Protein AF-U5Y5W5-F1 (afdb_monomer_lite)

Structure (mmCIF, N/CA/C/O backbone):
data_AF-U5Y5W5-F1
#
_entry.id   AF-U5Y5W5-F1
#
loop_
_atom_site.group_PDB
_atom_site.id
_atom_site.type_symbol
_atom_site.label_atom_id
_atom_site.label_alt_id
_atom_site.label_comp_id
_atom_site.label_asym_id
_atom_site.label_entity_id
_atom_site.label_seq_id
_atom_site.pdbx_PDB_ins_code
_atom_site.Cartn_x
_atom_site.Cartn_y
_atom_site.Cartn_z
_atom_site.occupancy
_atom_site.B_iso_or_equiv
_atom_site.auth_seq_id
_atom_site.auth_comp_id
_atom_site.auth_asym_id
_atom_site.auth_atom_id
_atom_site.pdbx_PDB_model_num
ATOM 1 N N . MET A 1 1 ? 21.861 -5.542 68.398 1.00 49.38 1 MET A N 1
ATOM 2 C CA . MET A 1 1 ? 21.256 -4.341 69.020 1.00 49.38 1 MET A CA 1
ATOM 3 C C . MET A 1 1 ? 22.294 -3.238 69.178 1.00 49.38 1 MET A C 1
ATOM 5 O O . MET A 1 1 ? 22.854 -3.080 70.253 1.00 49.38 1 MET A O 1
ATOM 9 N N . ARG A 1 2 ? 22.587 -2.501 68.106 1.00 55.16 2 ARG A N 1
ATOM 10 C CA . ARG A 1 2 ? 23.350 -1.244 68.109 1.00 55.16 2 ARG A CA 1
ATOM 11 C C . ARG A 1 2 ? 22.967 -0.529 66.815 1.00 55.16 2 ARG A C 1
AT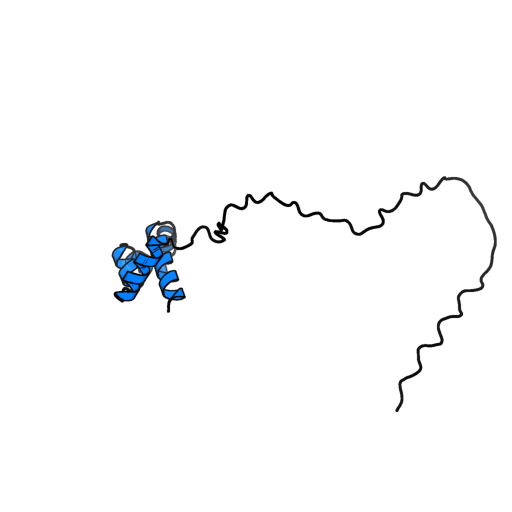OM 13 O O . ARG A 1 2 ? 23.124 -1.161 65.779 1.00 55.16 2 ARG A O 1
ATOM 20 N N . LEU A 1 3 ? 22.426 0.688 66.913 1.00 56.75 3 LEU A N 1
ATOM 21 C CA . LEU A 1 3 ? 22.419 1.782 65.918 1.00 56.75 3 LEU A CA 1
ATOM 22 C C . LEU A 1 3 ? 21.090 2.564 65.926 1.00 56.75 3 LEU A C 1
ATOM 24 O O . LEU A 1 3 ? 20.327 2.589 64.970 1.00 56.75 3 LEU A O 1
ATOM 28 N N . SER A 1 4 ? 20.829 3.228 67.039 1.00 57.88 4 SER A N 1
ATOM 29 C CA . SER A 1 4 ? 19.936 4.383 67.147 1.00 57.88 4 SER A CA 1
ATOM 30 C C . SER A 1 4 ? 20.591 5.312 68.175 1.00 57.88 4 SER A C 1
ATOM 32 O O . SER A 1 4 ? 21.351 4.806 69.000 1.00 57.88 4 SER A O 1
ATOM 34 N N . HIS A 1 5 ? 20.339 6.624 68.128 1.00 55.88 5 HIS A N 1
ATOM 35 C CA . HIS A 1 5 ? 20.921 7.703 68.967 1.00 55.88 5 HIS A CA 1
ATOM 36 C C . HIS A 1 5 ? 22.084 8.530 68.365 1.00 55.88 5 HIS A C 1
ATOM 38 O O . HIS A 1 5 ? 23.040 8.847 69.064 1.00 55.88 5 HIS A O 1
ATOM 44 N N . ILE A 1 6 ? 21.987 8.979 67.106 1.00 54.56 6 ILE A N 1
ATOM 45 C CA . ILE A 1 6 ? 22.828 10.087 66.591 1.00 54.56 6 ILE A CA 1
ATOM 46 C C . ILE A 1 6 ? 21.945 11.157 65.928 1.00 54.56 6 ILE A C 1
ATOM 48 O O . ILE A 1 6 ? 22.013 11.348 64.723 1.00 54.56 6 ILE A O 1
ATOM 52 N N . PHE A 1 7 ? 21.074 11.835 66.688 1.00 51.62 7 PHE A N 1
ATOM 53 C CA . PHE A 1 7 ? 20.274 12.943 66.128 1.00 51.62 7 PHE A CA 1
ATOM 54 C C . PHE A 1 7 ? 20.021 14.153 67.053 1.00 51.62 7 PHE A C 1
ATOM 56 O O . PHE A 1 7 ? 19.194 14.987 66.715 1.00 51.62 7 PHE A O 1
ATOM 63 N N . VAL A 1 8 ? 20.725 14.329 68.185 1.00 52.16 8 VAL A N 1
ATOM 64 C CA . VAL A 1 8 ? 20.373 15.402 69.161 1.00 52.16 8 VAL A CA 1
ATOM 65 C C . VAL A 1 8 ? 21.500 16.410 69.490 1.00 52.16 8 VAL A C 1
ATOM 67 O O . VAL A 1 8 ? 21.298 17.297 70.306 1.00 52.16 8 VAL A O 1
ATOM 70 N N . VAL A 1 9 ? 22.680 16.382 68.852 1.00 51.53 9 VAL A N 1
ATOM 71 C CA . VAL A 1 9 ? 23.846 17.174 69.345 1.00 51.53 9 VAL A CA 1
ATOM 72 C C . VAL A 1 9 ? 24.241 18.407 68.497 1.00 51.53 9 VAL A C 1
ATOM 74 O O . VAL A 1 9 ? 25.172 19.117 68.856 1.00 51.53 9 VAL A O 1
ATOM 77 N N . ILE A 1 10 ? 23.538 18.766 67.416 1.00 53.94 10 ILE A N 1
ATOM 78 C CA . ILE A 1 10 ? 23.977 19.868 66.519 1.00 53.94 10 ILE A CA 1
ATOM 79 C C . ILE A 1 10 ? 23.065 21.103 66.622 1.00 53.94 10 ILE A C 1
ATOM 81 O O . ILE A 1 10 ? 22.417 21.482 65.653 1.00 53.94 10 ILE A O 1
ATOM 85 N N . ALA A 1 11 ? 22.978 21.732 67.799 1.00 45.66 11 ALA A N 1
ATOM 86 C CA . ALA A 1 11 ? 22.160 22.944 67.982 1.00 45.66 11 ALA A CA 1
ATOM 87 C C . ALA A 1 11 ? 22.803 24.070 68.821 1.00 45.66 11 ALA A C 1
ATOM 89 O O . ALA A 1 11 ? 22.093 24.982 69.232 1.00 45.66 11 ALA A O 1
ATOM 90 N N . ALA A 1 12 ? 24.117 24.064 69.091 1.00 50.09 12 ALA A N 1
ATOM 91 C CA . ALA A 1 12 ? 24.692 25.008 70.068 1.00 50.09 12 ALA A CA 1
ATOM 92 C C . ALA A 1 12 ? 26.068 25.616 69.723 1.00 50.09 12 ALA A C 1
ATOM 94 O O . ALA A 1 12 ? 26.833 25.923 70.630 1.00 50.09 12 ALA A O 1
ATOM 95 N N . THR A 1 13 ? 26.411 25.828 68.448 1.00 51.66 13 THR A N 1
ATOM 96 C CA . THR A 1 13 ? 27.719 26.421 68.072 1.00 51.66 13 THR A CA 1
ATOM 97 C C . THR A 1 13 ? 27.633 27.746 67.307 1.00 51.66 13 THR A C 1
ATOM 99 O O . THR A 1 13 ? 28.580 28.127 66.628 1.00 51.66 13 THR A O 1
ATOM 102 N N . PHE A 1 14 ? 26.529 28.487 67.439 1.00 54.12 14 PHE A N 1
ATOM 103 C CA . PHE A 1 14 ? 26.338 29.793 66.792 1.00 54.12 14 PHE A CA 1
ATOM 104 C C . PHE A 1 14 ? 26.348 30.968 67.774 1.00 54.12 14 PHE A C 1
ATOM 106 O O . PHE A 1 14 ? 25.452 31.797 67.755 1.00 54.12 14 PHE A O 1
ATOM 113 N N . VAL A 1 15 ? 27.359 31.081 68.632 1.00 51.00 15 VAL A N 1
ATOM 114 C CA . VAL A 1 15 ? 27.661 32.356 69.297 1.00 51.00 15 VAL A CA 1
ATOM 115 C C . VAL A 1 15 ? 29.162 32.400 69.574 1.00 51.00 15 VAL A C 1
ATOM 117 O O . VAL A 1 15 ? 29.678 31.453 70.156 1.00 51.00 15 VAL A O 1
ATOM 120 N N . LEU A 1 16 ? 29.806 33.519 69.212 1.00 41.84 16 LEU A N 1
ATOM 121 C CA . LEU A 1 16 ? 31.069 34.054 69.760 1.00 41.84 16 LEU A CA 1
ATOM 122 C C . LEU A 1 16 ? 32.304 34.069 68.828 1.00 41.84 16 LEU A C 1
ATOM 124 O O . LEU A 1 16 ? 33.145 33.181 68.882 1.00 41.84 16 LEU A O 1
ATOM 128 N N . ALA A 1 17 ? 32.455 35.159 68.062 1.00 40.44 17 ALA A N 1
ATOM 129 C CA . ALA A 1 17 ? 33.739 35.794 67.695 1.00 40.44 17 ALA A CA 1
ATOM 130 C C . ALA A 1 17 ? 33.430 37.168 67.046 1.00 40.44 17 ALA A C 1
ATOM 132 O O . ALA A 1 17 ? 32.915 37.226 65.937 1.00 40.44 17 ALA A O 1
ATOM 133 N N . SER A 1 18 ? 33.375 38.258 67.820 1.00 40.62 18 SER A N 1
ATOM 134 C CA . SER A 1 18 ? 34.462 39.220 68.119 1.00 40.62 18 SER A CA 1
ATOM 135 C C . SER A 1 18 ? 34.582 40.362 67.091 1.00 40.62 18 SER A C 1
ATOM 137 O O . SER A 1 18 ? 34.901 40.142 65.928 1.00 40.62 18 SER A O 1
ATOM 139 N N . ALA A 1 19 ? 34.331 41.587 67.560 1.00 46.59 19 ALA A N 1
ATOM 140 C CA . ALA A 1 19 ? 34.353 42.854 66.828 1.00 46.59 19 ALA A CA 1
ATOM 141 C C . ALA A 1 19 ? 35.771 43.395 66.543 1.00 46.59 19 ALA A C 1
ATOM 143 O O . ALA A 1 19 ? 36.666 43.176 67.355 1.00 46.59 19 ALA A O 1
ATOM 144 N N . THR A 1 20 ? 35.955 44.189 65.471 1.00 41.16 20 THR A N 1
ATOM 145 C CA . THR A 1 20 ? 36.312 45.641 65.486 1.00 41.16 20 THR A CA 1
ATOM 146 C C . THR A 1 20 ? 36.763 46.198 64.114 1.00 41.16 20 THR A C 1
ATOM 148 O O . THR A 1 20 ? 37.145 45.455 63.219 1.00 41.16 20 THR A O 1
ATOM 151 N N . SER A 1 21 ? 36.618 47.529 63.989 1.00 42.38 21 SER A N 1
ATOM 152 C CA . SER A 1 21 ? 36.667 48.466 62.845 1.00 42.38 21 SER A CA 1
ATOM 153 C C . SER A 1 21 ? 37.800 48.361 61.816 1.00 42.38 21 SER A C 1
ATOM 155 O O . SER A 1 21 ? 38.931 48.072 62.192 1.00 42.38 21 SER A O 1
ATOM 157 N N . THR A 1 22 ? 37.536 48.824 60.576 1.00 36.28 22 THR A N 1
ATOM 158 C CA . THR A 1 22 ? 38.269 49.928 59.892 1.00 36.28 22 THR A CA 1
ATOM 159 C C . THR A 1 22 ? 37.761 50.188 58.454 1.00 36.28 22 THR A C 1
ATOM 161 O O . THR A 1 22 ? 37.681 49.273 57.647 1.00 36.28 22 THR A O 1
ATOM 164 N N . ASP A 1 23 ? 37.485 51.472 58.195 1.00 37.69 23 ASP A N 1
ATOM 165 C CA . ASP A 1 23 ? 37.567 52.268 56.951 1.00 37.69 23 ASP A CA 1
ATOM 166 C C . ASP A 1 23 ? 36.630 52.090 55.724 1.00 37.69 23 ASP A C 1
ATOM 168 O O . ASP A 1 23 ? 36.290 51.006 55.265 1.00 37.69 23 ASP A O 1
ATOM 172 N N . SER A 1 24 ? 36.364 53.275 55.156 1.00 44.53 24 SER A N 1
ATOM 173 C CA . SER A 1 24 ? 36.160 53.647 53.752 1.00 44.53 24 SER A CA 1
ATOM 174 C C . SER 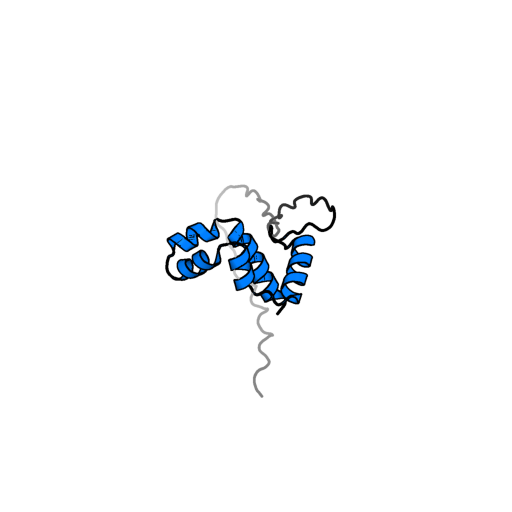A 1 24 ? 34.789 53.502 53.086 1.00 44.53 24 SER A C 1
ATOM 176 O O . SER A 1 24 ? 34.400 52.462 52.573 1.00 44.53 24 SER A O 1
ATOM 178 N N . ASN A 1 25 ? 34.143 54.668 52.982 1.00 51.69 25 ASN A N 1
ATOM 179 C CA . ASN A 1 25 ? 33.611 55.268 51.755 1.00 51.69 25 ASN A CA 1
ATOM 180 C C . ASN A 1 25 ? 32.621 54.468 50.881 1.00 51.69 25 ASN A C 1
ATOM 182 O O . ASN A 1 25 ? 32.970 53.558 50.145 1.00 51.69 25 ASN A O 1
ATOM 186 N N . GLN A 1 26 ? 31.407 55.030 50.821 1.00 53.47 26 GLN A N 1
ATOM 187 C CA . GLN A 1 26 ? 30.689 55.328 49.576 1.00 53.47 26 GLN A CA 1
ATOM 188 C C . GLN A 1 26 ? 30.286 54.141 48.677 1.00 53.47 26 GLN A C 1
ATOM 190 O O . GLN A 1 26 ? 31.029 53.723 47.803 1.00 53.47 26 GLN A O 1
ATOM 195 N N . ALA A 1 27 ? 29.017 53.731 48.764 1.00 59.72 27 ALA A N 1
ATOM 196 C CA . ALA A 1 27 ? 28.074 53.760 47.636 1.00 59.72 27 ALA A CA 1
ATOM 197 C C . ALA A 1 27 ? 26.728 53.151 48.053 1.00 59.72 27 ALA A C 1
ATOM 199 O O . ALA A 1 27 ? 26.650 52.096 48.676 1.00 59.72 27 ALA A O 1
ATOM 200 N N . LYS A 1 28 ? 25.645 53.834 47.684 1.00 56.84 28 LYS A N 1
ATOM 201 C CA . LYS A 1 28 ? 24.260 53.393 47.856 1.00 56.84 28 LYS A CA 1
ATOM 202 C C . LYS A 1 28 ? 24.037 52.113 47.042 1.00 56.84 28 LYS A C 1
ATOM 204 O O . LYS A 1 28 ? 23.942 52.178 45.819 1.00 56.84 28 LYS A O 1
ATOM 209 N N . ILE A 1 29 ? 23.953 50.963 47.707 1.00 58.16 29 ILE A N 1
ATOM 210 C CA . ILE A 1 29 ? 23.583 49.702 47.058 1.00 58.16 29 ILE A CA 1
ATOM 211 C C . ILE A 1 29 ? 22.104 49.818 46.682 1.00 58.16 29 ILE A C 1
ATOM 213 O O . ILE A 1 29 ? 21.231 49.835 47.549 1.00 58.16 29 ILE A O 1
ATOM 217 N N . SER A 1 30 ? 21.817 49.957 45.387 1.00 62.62 30 SER A N 1
ATOM 218 C CA . SER A 1 30 ? 20.461 49.776 44.877 1.00 62.62 30 SER A CA 1
ATOM 219 C C . SER A 1 30 ? 20.069 48.329 45.161 1.00 62.62 30 SER A C 1
ATOM 221 O O . SER A 1 30 ? 20.705 47.413 44.638 1.00 62.62 30 SER A O 1
ATOM 223 N N . GLN A 1 31 ? 19.068 48.109 46.017 1.00 53.88 31 GLN A N 1
ATOM 224 C CA . GLN A 1 31 ? 18.432 46.802 46.135 1.00 53.88 31 GLN A CA 1
ATOM 225 C C . GLN A 1 31 ? 17.741 46.521 44.801 1.00 53.88 31 GLN A C 1
ATOM 227 O O . GLN A 1 31 ? 16.595 46.906 44.581 1.00 53.88 31 GLN A O 1
ATOM 232 N N . ALA A 1 32 ? 18.456 45.880 43.880 1.00 61.22 32 ALA A N 1
ATOM 233 C CA . ALA A 1 32 ? 17.808 45.188 42.787 1.00 61.22 32 ALA A CA 1
ATOM 234 C C . ALA A 1 32 ? 16.953 44.098 43.436 1.00 61.22 32 ALA A C 1
ATOM 236 O O . ALA A 1 32 ? 17.490 43.151 44.012 1.00 61.22 32 ALA A O 1
ATOM 237 N N . SER A 1 33 ? 15.631 44.263 43.406 1.00 63.72 33 SER A N 1
ATOM 238 C CA . SER A 1 33 ? 14.723 43.188 43.783 1.00 63.72 33 SER A CA 1
ATOM 239 C C . SER A 1 33 ? 15.018 42.014 42.854 1.00 63.72 33 SER A C 1
ATOM 241 O O . SER A 1 33 ? 14.750 42.084 41.651 1.00 63.72 33 SER A O 1
ATOM 243 N N . LEU A 1 34 ? 15.615 40.955 43.396 1.00 62.44 34 LEU A N 1
ATOM 244 C CA . LEU A 1 34 ? 15.653 39.663 42.728 1.00 62.44 34 LEU A CA 1
ATOM 245 C C . LEU A 1 34 ? 14.194 39.276 42.450 1.00 62.44 34 LEU A C 1
ATOM 247 O O . LEU A 1 34 ? 13.386 39.351 43.378 1.00 62.44 34 LEU A O 1
ATOM 251 N N . PRO A 1 35 ? 13.813 38.922 41.210 1.00 60.47 35 PRO A N 1
ATOM 252 C CA . PRO A 1 35 ? 12.488 38.380 40.968 1.00 60.47 35 PRO A CA 1
ATOM 253 C C . PRO A 1 35 ? 12.383 37.067 41.747 1.00 60.47 35 PRO A C 1
ATOM 255 O O . PRO A 1 35 ? 12.952 36.044 41.368 1.00 60.47 35 PRO A O 1
ATOM 258 N N . GLU A 1 36 ? 11.714 37.126 42.891 1.00 60.94 36 GLU A N 1
ATOM 259 C CA . GLU A 1 36 ? 11.473 35.986 43.755 1.00 60.94 36 GLU A CA 1
ATOM 260 C C . GLU A 1 36 ? 10.362 35.143 43.124 1.00 60.94 36 GLU A C 1
ATOM 262 O O . GLU A 1 36 ? 9.174 35.423 43.258 1.00 60.94 36 GLU A O 1
ATOM 267 N N . GLY A 1 37 ? 10.759 34.142 42.340 1.00 67.31 37 GLY A N 1
ATOM 268 C CA . GLY A 1 37 ? 9.839 33.150 41.799 1.00 67.31 37 GLY A CA 1
ATOM 269 C C . GLY A 1 37 ? 10.431 32.343 40.642 1.00 67.31 37 GLY A C 1
ATOM 270 O O . GLY A 1 37 ? 11.257 32.858 39.885 1.00 67.31 37 GLY A O 1
ATOM 271 N N . PRO A 1 38 ? 10.028 31.070 40.467 1.00 69.12 38 PRO A N 1
ATOM 272 C CA . PRO A 1 38 ? 10.424 30.292 39.299 1.00 69.12 38 PRO A CA 1
ATOM 273 C C . PRO A 1 38 ? 9.963 31.022 38.032 1.00 69.12 38 PRO A C 1
ATOM 275 O O . PRO A 1 38 ? 8.801 31.417 37.935 1.00 69.12 38 PRO A O 1
ATOM 278 N N . SER A 1 39 ? 10.858 31.206 37.054 1.00 67.62 39 SER A N 1
ATOM 279 C CA . SER A 1 39 ? 10.493 31.851 35.790 1.00 67.62 39 SER A CA 1
ATOM 280 C C . SER A 1 39 ? 9.355 31.058 35.143 1.00 67.62 39 SER A C 1
ATOM 282 O O . SER A 1 39 ? 9.566 29.925 34.697 1.00 67.62 39 SER A O 1
ATOM 284 N N . GLN A 1 40 ? 8.143 31.613 35.099 1.00 70.31 40 GLN A N 1
ATOM 285 C CA . GLN A 1 40 ? 7.038 30.970 34.398 1.00 70.31 40 GLN A CA 1
ATOM 286 C C . GLN A 1 40 ? 7.346 30.984 32.902 1.00 70.31 40 GLN A C 1
ATOM 288 O O . GLN A 1 40 ? 7.158 31.980 32.206 1.00 70.31 40 GLN A O 1
ATOM 293 N N . ARG A 1 41 ? 7.832 29.854 32.387 1.00 76.00 41 ARG A N 1
ATOM 294 C CA . ARG A 1 41 ? 7.884 29.609 30.950 1.00 76.00 41 ARG A CA 1
ATOM 295 C C . ARG A 1 41 ? 6.457 29.328 30.483 1.00 76.00 41 ARG A C 1
ATOM 297 O O . ARG A 1 41 ? 6.024 28.181 30.462 1.00 76.00 41 ARG A O 1
ATOM 304 N N . LEU A 1 42 ? 5.714 30.381 30.157 1.00 78.19 42 LEU A N 1
ATOM 305 C CA . LEU A 1 42 ? 4.359 30.253 29.629 1.00 78.19 42 LEU A CA 1
ATOM 306 C C . LEU A 1 42 ? 4.425 29.630 28.225 1.00 78.19 42 LEU A C 1
ATOM 308 O O . LEU A 1 42 ? 5.000 30.216 27.304 1.00 78.19 42 LEU A O 1
ATOM 312 N N . LEU A 1 43 ? 3.865 28.427 28.057 1.00 81.31 43 LEU A N 1
ATOM 313 C CA . LEU A 1 43 ? 3.633 27.857 26.729 1.00 81.31 43 LEU A CA 1
ATOM 314 C C . LEU A 1 43 ? 2.574 28.706 26.017 1.00 81.31 43 LEU A C 1
ATOM 316 O O . LEU A 1 43 ? 1.530 29.012 26.592 1.00 81.31 43 LEU A O 1
ATOM 320 N N . ARG A 1 44 ? 2.829 29.074 24.757 1.00 83.12 44 ARG A N 1
ATOM 321 C CA . ARG A 1 44 ? 1.815 29.720 23.916 1.00 83.12 44 ARG A CA 1
ATOM 322 C C . ARG A 1 44 ? 0.695 28.719 23.646 1.00 83.12 44 ARG A C 1
ATOM 324 O O . ARG A 1 44 ? 0.945 27.666 23.066 1.00 83.12 44 ARG A O 1
ATOM 331 N N . THR A 1 45 ? -0.519 29.054 24.057 1.00 79.62 45 THR A N 1
ATOM 332 C CA . THR A 1 45 ? -1.732 28.336 23.671 1.00 79.62 45 THR A CA 1
ATOM 333 C C . THR A 1 45 ? -2.274 28.936 22.376 1.00 79.62 45 THR A C 1
ATOM 335 O O . THR A 1 45 ? -2.257 30.152 22.183 1.00 79.62 45 THR A O 1
ATOM 338 N N . HIS A 1 46 ? -2.732 28.081 21.466 1.00 78.62 46 HIS A N 1
ATOM 339 C CA . HIS A 1 46 ? -3.453 28.503 20.269 1.00 78.62 46 HIS A CA 1
ATOM 340 C C . HIS A 1 46 ? -4.954 28.281 20.496 1.00 78.62 46 HIS A C 1
ATOM 342 O O . HIS A 1 46 ? -5.317 27.250 21.067 1.00 78.62 46 HIS A O 1
ATOM 348 N N . PRO A 1 47 ? -5.831 29.218 20.091 1.00 76.75 47 PRO A N 1
ATOM 349 C CA . PRO A 1 47 ? -7.269 29.011 20.177 1.00 76.75 47 PRO A CA 1
ATOM 350 C C . PRO A 1 47 ? -7.673 27.847 19.268 1.00 76.75 47 PRO A C 1
ATOM 352 O O . PRO A 1 47 ? -7.460 27.887 18.058 1.00 76.75 47 PRO A O 1
ATOM 355 N N . THR A 1 48 ? -8.234 26.800 19.867 1.00 63.03 48 THR A N 1
ATOM 356 C CA . THR A 1 48 ? -8.832 25.669 19.160 1.00 63.03 48 THR A CA 1
ATOM 357 C C . THR A 1 48 ? -10.314 25.967 18.973 1.00 63.03 48 THR A C 1
ATOM 359 O O . THR A 1 48 ? -11.070 25.984 19.946 1.00 63.03 48 THR A O 1
ATOM 362 N N . THR A 1 49 ? -10.743 26.227 17.740 1.00 59.53 49 THR A N 1
ATOM 363 C CA . THR A 1 49 ? -12.170 26.215 17.408 1.00 59.53 49 THR A CA 1
ATOM 364 C C . THR A 1 49 ? -12.629 24.764 17.502 1.00 59.53 49 THR A C 1
ATOM 366 O O . THR A 1 49 ? -12.284 23.953 16.648 1.00 59.53 49 THR A O 1
ATOM 369 N N . TYR A 1 50 ? -13.319 24.418 18.589 1.00 53.53 50 TYR A N 1
ATOM 370 C CA . TYR A 1 50 ? -13.953 23.114 18.756 1.00 53.53 50 TYR A CA 1
ATOM 371 C C . TYR A 1 50 ? -15.159 23.027 17.818 1.00 53.53 50 TYR A C 1
ATOM 373 O O . TYR A 1 50 ? -16.287 23.267 18.230 1.00 53.53 50 TYR A O 1
ATOM 381 N N . GLU A 1 51 ? -14.899 22.681 16.565 1.00 51.25 51 GLU A N 1
ATOM 382 C CA . GLU A 1 51 ? -15.838 21.897 15.773 1.00 51.25 51 GLU A CA 1
ATOM 383 C C . GLU A 1 51 ? -15.289 20.467 15.805 1.00 51.25 51 GLU A C 1
ATOM 385 O O . GLU A 1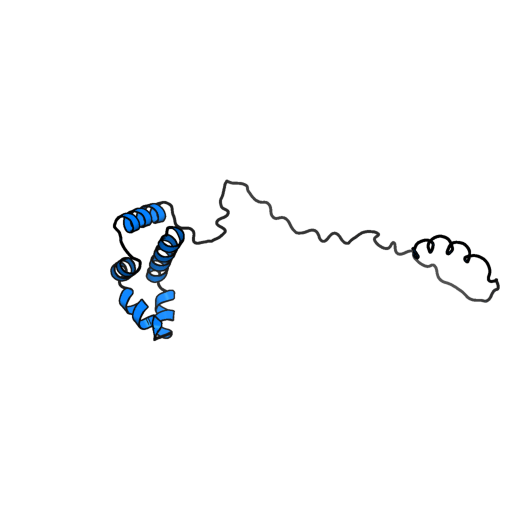 51 ? -14.214 20.188 15.285 1.00 51.25 51 GLU A O 1
ATOM 390 N N . ASP A 1 52 ? -15.965 19.633 16.587 1.00 52.28 52 ASP A N 1
ATOM 391 C CA . ASP A 1 52 ? -15.966 18.170 16.580 1.00 52.28 52 ASP A CA 1
ATOM 392 C C . ASP A 1 52 ? -14.837 17.442 15.804 1.00 52.28 52 ASP A C 1
ATOM 394 O O . ASP A 1 52 ? -14.816 17.372 14.578 1.00 52.28 52 ASP A O 1
ATOM 398 N N . GLY A 1 53 ? -13.934 16.796 16.545 1.00 51.41 53 GLY A N 1
ATOM 399 C CA . GLY A 1 53 ? -13.409 15.489 16.136 1.00 51.41 53 GLY A CA 1
ATOM 400 C C . GLY A 1 53 ? -12.274 15.395 15.112 1.00 51.41 53 GLY A C 1
ATOM 401 O O . GLY A 1 53 ? -11.807 14.280 14.901 1.00 51.41 53 GLY A O 1
ATOM 402 N N . ASP A 1 54 ? -11.750 16.477 14.536 1.00 53.16 54 ASP A N 1
ATOM 403 C CA . ASP A 1 54 ? -10.688 16.375 13.510 1.00 53.16 54 ASP A CA 1
ATOM 404 C C . ASP A 1 54 ? -9.256 16.404 14.082 1.00 53.16 54 ASP A C 1
ATOM 406 O O . ASP A 1 54 ? -8.348 17.079 13.593 1.00 53.16 54 ASP A O 1
ATOM 410 N N . SER A 1 55 ? -9.006 15.587 15.112 1.00 53.59 55 SER A N 1
ATOM 411 C CA . SER A 1 55 ? -7.651 15.072 15.339 1.00 53.59 55 SER A CA 1
ATOM 412 C C . SER A 1 55 ? -7.395 13.955 14.324 1.00 53.59 55 SER A C 1
ATOM 414 O O . SER A 1 55 ? -7.331 12.769 14.650 1.00 53.59 55 SER A O 1
ATOM 416 N N . GLU A 1 56 ? -7.247 14.333 13.052 1.00 51.12 56 GLU A N 1
ATOM 417 C CA . GLU A 1 56 ? -6.612 13.482 12.049 1.00 51.12 56 GLU A CA 1
ATOM 418 C C . GLU A 1 56 ? -5.108 13.409 12.359 1.00 51.12 56 GLU A C 1
ATOM 420 O O . GLU A 1 56 ? -4.262 13.850 11.582 1.00 51.12 56 GLU A O 1
ATOM 425 N N . GLU A 1 57 ? -4.731 12.841 13.512 1.00 51.47 57 GLU A N 1
ATOM 426 C CA . GLU A 1 57 ? -3.328 12.693 13.937 1.00 51.47 57 GLU A CA 1
ATOM 427 C C . GLU A 1 57 ? -2.489 11.822 12.982 1.00 51.47 57 GLU A C 1
ATOM 429 O O . GLU A 1 57 ? -1.278 11.651 13.135 1.00 51.47 57 GLU A O 1
ATOM 434 N N . ARG A 1 58 ? -3.106 11.331 11.907 1.00 55.75 58 ARG A N 1
ATOM 435 C CA . ARG A 1 58 ? -2.424 11.007 10.664 1.00 55.75 58 ARG A CA 1
ATOM 436 C C . ARG A 1 58 ? -3.228 11.567 9.505 1.00 55.75 58 ARG A C 1
ATOM 438 O O . ARG A 1 58 ? -4.338 11.101 9.273 1.00 55.75 58 ARG A O 1
ATOM 445 N N . ALA A 1 59 ? -2.611 12.432 8.706 1.00 45.78 59 ALA A N 1
ATOM 446 C CA . ALA A 1 59 ? -3.053 12.842 7.369 1.00 45.78 59 ALA A CA 1
ATOM 447 C C . ALA A 1 59 ? -3.131 11.654 6.366 1.00 45.78 59 ALA A C 1
ATOM 449 O O . ALA A 1 59 ? -2.505 11.655 5.306 1.00 45.78 59 ALA A O 1
ATOM 450 N N . GLY A 1 60 ? -3.822 10.569 6.719 1.00 55.22 60 GLY A N 1
ATOM 451 C CA . GLY A 1 60 ? -3.710 9.262 6.074 1.00 55.22 60 GLY A CA 1
ATOM 452 C C . GLY A 1 60 ? -4.612 8.168 6.653 1.00 55.22 60 GLY A C 1
ATOM 453 O O . GLY A 1 60 ? -4.341 6.988 6.419 1.00 55.22 60 GLY A O 1
ATOM 454 N N . GLY A 1 61 ? -5.661 8.527 7.399 1.00 70.00 61 GLY A N 1
ATOM 455 C CA . GLY A 1 61 ? -6.698 7.586 7.817 1.00 70.00 61 GLY A CA 1
ATOM 456 C C . GLY A 1 61 ? -7.414 6.945 6.621 1.00 70.00 61 GLY A C 1
ATOM 457 O O . GLY A 1 61 ? -7.513 7.518 5.533 1.00 70.00 61 GLY A O 1
ATOM 458 N N . LEU A 1 62 ? -7.894 5.713 6.799 1.00 82.69 62 LEU A N 1
ATOM 459 C CA . LEU A 1 62 ? -8.692 5.038 5.779 1.00 82.69 62 LEU A CA 1
ATOM 460 C C . LEU A 1 62 ? -10.103 5.641 5.766 1.00 82.69 62 LEU A C 1
ATOM 462 O O . LEU A 1 62 ? -10.778 5.609 6.797 1.00 82.69 62 LEU A O 1
ATOM 466 N N . SER A 1 63 ? -10.560 6.161 4.622 1.00 88.88 63 SER A N 1
ATOM 467 C CA . SER A 1 63 ? -11.907 6.747 4.539 1.00 88.88 63 SER A CA 1
ATOM 468 C C . SER A 1 63 ? -12.987 5.693 4.796 1.00 88.88 63 SER A C 1
ATOM 470 O O . SER A 1 63 ? -12.760 4.498 4.599 1.00 88.88 63 SER A O 1
ATOM 472 N N . THR A 1 64 ? -14.196 6.108 5.184 1.00 89.56 64 THR A N 1
ATOM 473 C CA . THR A 1 64 ? -15.323 5.182 5.408 1.00 89.56 64 THR A CA 1
ATOM 474 C C . THR A 1 64 ? -15.598 4.301 4.183 1.00 89.56 64 THR A C 1
ATOM 476 O O . THR A 1 64 ? -15.783 3.091 4.309 1.00 89.56 64 THR A O 1
ATOM 479 N N . LEU A 1 65 ? -15.531 4.870 2.973 1.00 90.38 65 LEU A N 1
ATOM 480 C CA . LEU A 1 65 ? -15.697 4.115 1.727 1.00 90.38 65 LEU A CA 1
ATOM 481 C C . LEU A 1 65 ? -14.536 3.150 1.459 1.00 90.38 65 LEU A C 1
ATOM 483 O O . LEU A 1 65 ? -14.752 2.045 0.956 1.00 90.38 65 LEU A O 1
ATOM 487 N N . GLU A 1 66 ? -13.304 3.554 1.772 1.00 92.00 66 GLU A N 1
ATOM 488 C CA . GLU A 1 66 ? -12.135 2.682 1.657 1.00 92.00 66 GLU A CA 1
ATOM 489 C C . GLU A 1 66 ? -12.220 1.516 2.658 1.00 92.00 66 GLU A C 1
ATOM 491 O O . GLU A 1 66 ? -12.010 0.373 2.256 1.00 92.00 66 GLU A O 1
ATOM 496 N N . LYS A 1 67 ? -12.625 1.770 3.911 1.00 92.19 67 LYS A N 1
ATOM 497 C CA . LYS A 1 67 ? -12.869 0.750 4.949 1.00 92.19 67 LYS A CA 1
ATOM 498 C C . LYS A 1 67 ? -13.895 -0.285 4.493 1.00 92.19 67 LYS A C 1
ATOM 500 O O . LYS A 1 67 ? -13.608 -1.478 4.527 1.00 92.19 67 LYS A O 1
ATOM 505 N N . LEU A 1 68 ? -15.055 0.156 4.001 1.00 94.31 68 LEU A N 1
ATOM 506 C CA . LEU A 1 68 ? -16.105 -0.741 3.499 1.00 94.31 68 LEU A CA 1
ATOM 507 C C . LEU A 1 68 ? -15.625 -1.584 2.312 1.00 94.31 68 LEU A C 1
ATOM 509 O O . LEU A 1 68 ? -15.851 -2.795 2.258 1.00 94.31 68 LEU A O 1
ATOM 513 N N . ARG A 1 69 ? -14.928 -0.957 1.357 1.00 94.75 69 ARG A N 1
ATOM 514 C CA . ARG A 1 69 ? -14.378 -1.653 0.188 1.00 94.75 69 ARG A CA 1
ATOM 515 C C . ARG A 1 69 ? -13.351 -2.704 0.595 1.00 94.75 69 ARG A C 1
ATOM 517 O O . ARG A 1 69 ? -13.385 -3.814 0.070 1.00 94.75 69 ARG A O 1
ATOM 524 N N . PHE A 1 70 ? -12.435 -2.353 1.490 1.00 95.69 70 PHE A N 1
ATOM 525 C CA . PHE A 1 70 ? -11.387 -3.257 1.950 1.00 95.69 70 PHE A CA 1
ATOM 526 C C . PHE A 1 70 ? -11.952 -4.388 2.805 1.00 95.69 70 PHE A C 1
ATOM 528 O O . PHE A 1 70 ? -11.520 -5.524 2.637 1.00 95.69 70 PHE A O 1
ATOM 535 N N . GLY A 1 71 ? -12.985 -4.119 3.608 1.00 95.31 71 GLY A N 1
ATOM 536 C CA . GLY A 1 71 ? -13.740 -5.149 4.319 1.00 95.31 71 GLY A CA 1
ATOM 537 C C . GLY A 1 71 ? -14.362 -6.172 3.374 1.00 95.31 71 GLY A C 1
ATOM 538 O O . GLY A 1 71 ? -14.169 -7.370 3.567 1.00 95.31 71 GLY A O 1
ATOM 539 N N . ARG A 1 72 ? -15.012 -5.723 2.289 1.00 96.19 72 ARG A N 1
ATOM 540 C CA . ARG A 1 72 ? -15.527 -6.639 1.255 1.00 96.19 72 ARG A CA 1
ATOM 541 C C . ARG A 1 72 ? -14.402 -7.442 0.604 1.00 96.19 72 ARG A C 1
ATOM 543 O O . ARG A 1 72 ? -14.511 -8.651 0.481 1.00 96.19 72 ARG A O 1
ATOM 550 N N . MET A 1 73 ? -13.313 -6.785 0.205 1.00 95.62 73 MET A N 1
ATOM 551 C CA . MET A 1 73 ? -12.187 -7.476 -0.430 1.00 95.62 73 MET A CA 1
ATOM 552 C C . MET A 1 73 ? -11.556 -8.537 0.475 1.00 95.62 73 MET A C 1
ATOM 554 O O . MET A 1 73 ? -11.246 -9.622 -0.008 1.00 95.62 73 MET A O 1
ATOM 558 N N . LYS A 1 74 ? -11.408 -8.243 1.770 1.00 95.00 74 LYS A N 1
ATOM 559 C CA . LYS A 1 74 ? -10.949 -9.209 2.769 1.00 95.00 74 LYS A CA 1
ATOM 560 C C . LYS A 1 74 ? -11.944 -10.367 2.906 1.00 95.00 74 LYS A C 1
ATOM 562 O O . LYS A 1 74 ? -11.514 -11.514 2.926 1.00 95.00 74 LYS A O 1
ATOM 567 N N . GLY A 1 75 ? -13.248 -10.079 2.968 1.00 94.75 75 GLY A N 1
ATOM 568 C CA . GLY A 1 75 ? -14.308 -11.095 3.022 1.00 94.75 75 GLY A CA 1
ATOM 569 C C . GLY A 1 75 ? -14.330 -12.019 1.799 1.00 94.75 75 GLY A C 1
ATOM 570 O O . GLY A 1 75 ? -14.547 -13.215 1.946 1.00 94.75 75 GLY A O 1
ATOM 571 N N . ASP A 1 76 ? -14.002 -11.489 0.618 1.00 95.19 76 ASP A N 1
ATOM 572 C CA . ASP A 1 76 ? -13.810 -12.264 -0.617 1.00 95.19 76 ASP A CA 1
ATOM 573 C C . ASP A 1 76 ? -12.496 -13.084 -0.627 1.00 95.19 76 ASP A C 1
ATOM 575 O O . ASP A 1 76 ? -12.176 -13.714 -1.634 1.00 95.19 76 ASP A O 1
ATOM 579 N N . GLY A 1 77 ? -11.672 -13.014 0.425 1.00 93.00 77 GLY A N 1
ATOM 580 C CA . GLY A 1 77 ? -10.372 -13.685 0.495 1.00 93.00 77 GLY A CA 1
ATOM 581 C C . GLY A 1 77 ? -9.262 -13.039 -0.343 1.00 93.00 77 GLY A C 1
ATOM 582 O O . GLY A 1 77 ? -8.224 -13.662 -0.556 1.00 93.00 77 GLY A O 1
ATOM 583 N N . LYS A 1 78 ? -9.433 -11.797 -0.825 1.00 95.12 78 LYS A N 1
ATOM 584 C CA . LYS A 1 78 ? -8.411 -11.136 -1.655 1.00 95.12 78 LYS A CA 1
ATOM 585 C C . LYS A 1 78 ? -7.178 -10.773 -0.836 1.00 95.12 78 LYS A C 1
ATOM 587 O O . LYS A 1 78 ? -7.248 -9.990 0.113 1.00 95.12 78 LYS A O 1
ATOM 592 N N . THR A 1 79 ? -6.024 -11.251 -1.270 1.00 95.94 79 THR A N 1
ATOM 593 C CA . THR A 1 79 ? -4.733 -10.992 -0.632 1.00 95.94 79 THR A CA 1
ATOM 594 C C . THR A 1 79 ? -4.133 -9.647 -1.055 1.00 95.94 79 THR A C 1
ATOM 596 O O . THR A 1 79 ? -4.572 -8.994 -2.009 1.00 95.94 79 THR A O 1
ATOM 599 N N . GLN A 1 80 ? -3.067 -9.224 -0.370 1.00 94.69 80 GLN A N 1
ATOM 600 C CA . GLN A 1 80 ? -2.254 -8.079 -0.794 1.00 94.69 80 GLN A CA 1
ATOM 601 C C . GLN A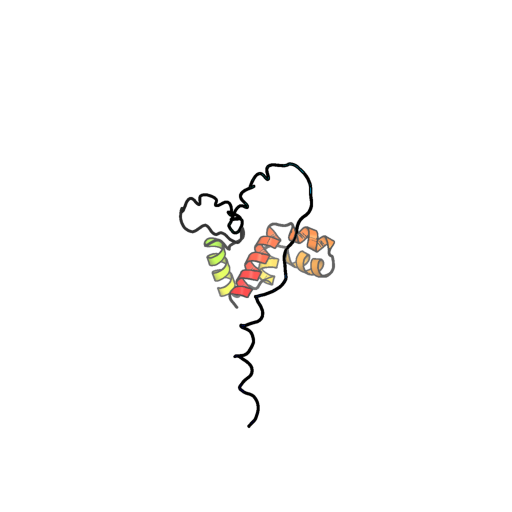 1 80 ? -1.653 -8.259 -2.200 1.00 94.69 80 GLN A C 1
ATOM 603 O O . GLN A 1 80 ? -1.473 -7.265 -2.905 1.00 94.69 80 GLN A O 1
ATOM 608 N N . GLN A 1 81 ? -1.363 -9.497 -2.619 1.00 95.75 81 GLN A N 1
ATOM 609 C CA . GLN A 1 81 ? -0.819 -9.795 -3.949 1.00 95.75 81 GLN A CA 1
ATOM 610 C C . GLN A 1 81 ? -1.889 -9.615 -5.029 1.00 95.75 81 GLN A C 1
ATOM 612 O O . GLN A 1 81 ? -1.642 -8.953 -6.036 1.00 95.75 81 GLN A O 1
ATOM 617 N N . ASP A 1 82 ? -3.116 -10.078 -4.776 1.00 96.94 82 ASP A N 1
ATOM 618 C CA . ASP A 1 82 ? -4.244 -9.891 -5.701 1.00 96.94 82 ASP A CA 1
ATOM 619 C C . ASP A 1 82 ? -4.534 -8.408 -5.929 1.00 96.94 82 ASP A C 1
ATOM 621 O O . ASP A 1 82 ? -4.823 -7.961 -7.043 1.00 96.94 82 ASP A O 1
ATOM 625 N N . TYR A 1 83 ? -4.423 -7.605 -4.868 1.00 96.88 83 TYR A N 1
ATOM 626 C CA . TYR A 1 83 ? -4.605 -6.169 -4.994 1.00 96.88 83 TYR A CA 1
ATOM 627 C C . TYR A 1 83 ? -3.439 -5.479 -5.713 1.00 96.88 83 TYR A C 1
ATOM 629 O O . TYR A 1 83 ? -3.675 -4.563 -6.503 1.00 96.88 83 TYR A O 1
ATOM 637 N N . ALA A 1 84 ? -2.198 -5.933 -5.513 1.00 97.31 84 ALA A N 1
ATOM 638 C CA . ALA A 1 84 ? -1.054 -5.465 -6.295 1.00 97.31 84 ALA A CA 1
ATOM 639 C C . ALA A 1 84 ? -1.219 -5.776 -7.791 1.00 97.31 84 ALA A C 1
ATOM 641 O O . ALA A 1 84 ? -0.966 -4.906 -8.631 1.00 97.31 84 ALA A O 1
ATOM 642 N N . ALA A 1 85 ? -1.695 -6.981 -8.122 1.00 97.69 85 ALA A N 1
ATOM 643 C CA . ALA A 1 85 ? -2.001 -7.393 -9.488 1.00 97.69 85 ALA A CA 1
ATOM 644 C C . ALA A 1 85 ? -3.104 -6.513 -10.092 1.00 97.69 85 ALA A C 1
ATOM 646 O O . ALA A 1 85 ? -2.924 -5.949 -11.169 1.00 97.69 85 ALA A O 1
ATOM 647 N N . LYS A 1 86 ? -4.192 -6.272 -9.347 1.00 96.56 86 LYS A N 1
ATOM 648 C CA . LYS A 1 86 ? -5.281 -5.368 -9.757 1.00 96.56 86 LYS A CA 1
ATOM 649 C C . LYS A 1 86 ? -4.812 -3.937 -10.034 1.00 96.56 86 LYS A C 1
ATOM 651 O O . LYS A 1 86 ? -5.361 -3.261 -10.901 1.00 96.56 86 LYS A O 1
ATOM 656 N N . LEU A 1 87 ? -3.826 -3.447 -9.287 1.00 96.88 87 LEU A N 1
ATOM 657 C CA . LEU A 1 87 ? -3.246 -2.115 -9.487 1.00 96.88 87 LEU A CA 1
ATOM 658 C C . LEU A 1 87 ? -2.190 -2.086 -10.609 1.00 96.88 87 LEU A C 1
ATOM 660 O O . LEU A 1 87 ? -1.790 -0.999 -11.044 1.00 96.88 87 LEU A O 1
ATOM 664 N N . GLY A 1 88 ? -1.760 -3.252 -11.098 1.00 97.38 88 GLY A N 1
ATOM 665 C CA . GLY A 1 88 ? -0.698 -3.394 -12.090 1.00 97.38 88 GLY A CA 1
ATOM 666 C C . GLY A 1 88 ? 0.677 -3.016 -11.539 1.00 97.38 88 GLY A C 1
ATOM 667 O O . GLY A 1 88 ? 1.472 -2.423 -12.260 1.00 97.38 88 GLY A O 1
ATOM 668 N N . ILE A 1 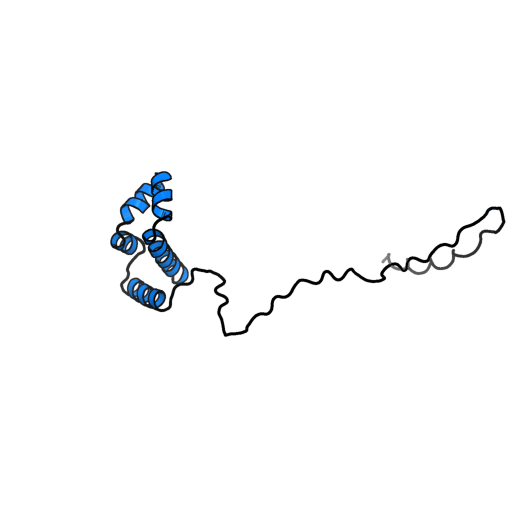89 ? 0.926 -3.274 -10.250 1.00 97.69 89 ILE A N 1
ATOM 669 C CA . ILE A 1 89 ? 2.212 -2.984 -9.588 1.00 97.69 89 ILE A CA 1
ATOM 670 C C . ILE A 1 89 ? 2.919 -4.236 -9.061 1.00 97.69 89 ILE A C 1
ATOM 672 O O . ILE A 1 89 ? 3.981 -4.108 -8.465 1.00 97.69 89 ILE A O 1
ATOM 676 N N . ALA A 1 90 ? 2.348 -5.428 -9.260 1.00 97.00 90 ALA A N 1
ATOM 677 C CA . ALA A 1 90 ? 2.908 -6.678 -8.741 1.00 97.00 90 ALA A CA 1
ATOM 678 C C . ALA A 1 90 ? 4.359 -6.902 -9.200 1.00 97.00 90 ALA A C 1
ATOM 680 O O . ALA A 1 90 ? 5.235 -7.139 -8.375 1.00 97.00 90 ALA A O 1
ATOM 681 N N . GLU A 1 91 ? 4.635 -6.724 -10.495 1.00 96.44 91 GLU A N 1
ATOM 682 C CA . GLU A 1 91 ? 5.993 -6.892 -11.024 1.00 96.44 91 GLU A CA 1
ATOM 683 C C . GLU A 1 91 ? 6.956 -5.811 -10.515 1.00 96.44 91 GLU A C 1
ATOM 685 O O . GLU A 1 91 ? 8.098 -6.102 -10.177 1.00 96.44 91 GLU A O 1
ATOM 690 N N . ALA A 1 92 ? 6.486 -4.568 -10.378 1.00 96.38 92 ALA A N 1
ATOM 691 C CA . ALA A 1 92 ? 7.296 -3.485 -9.824 1.00 96.38 92 ALA A CA 1
ATOM 692 C C . ALA A 1 92 ? 7.632 -3.706 -8.339 1.00 96.38 92 ALA A C 1
ATOM 694 O O . ALA A 1 92 ? 8.724 -3.342 -7.914 1.00 96.38 92 ALA A O 1
ATOM 695 N N . LEU A 1 93 ? 6.722 -4.303 -7.557 1.00 95.88 93 LEU A N 1
ATOM 696 C CA . LEU A 1 93 ? 6.995 -4.697 -6.171 1.00 95.88 93 LEU A CA 1
ATOM 697 C C . LEU A 1 93 ? 8.083 -5.772 -6.126 1.00 95.88 93 LEU A C 1
ATOM 699 O O . LEU A 1 93 ? 9.057 -5.599 -5.404 1.00 95.88 93 LEU A O 1
ATOM 703 N N . ARG A 1 94 ? 7.955 -6.819 -6.952 1.00 95.62 94 ARG A N 1
ATOM 704 C CA . ARG A 1 94 ? 8.925 -7.918 -7.038 1.00 95.62 94 ARG A CA 1
ATOM 705 C C . ARG A 1 94 ? 10.313 -7.430 -7.459 1.00 95.62 94 ARG A C 1
ATOM 707 O O . ARG A 1 94 ? 11.304 -7.749 -6.819 1.00 95.62 94 ARG A O 1
ATOM 714 N N . LEU A 1 95 ? 10.394 -6.627 -8.521 1.00 96.12 95 LEU A N 1
ATOM 715 C CA . LEU A 1 95 ? 11.659 -6.045 -8.983 1.00 96.12 95 LEU A CA 1
ATOM 716 C C . LEU A 1 95 ? 12.237 -5.054 -7.968 1.00 96.12 95 LEU A C 1
ATOM 718 O O . LEU A 1 95 ? 13.452 -4.994 -7.794 1.00 96.12 95 LEU A O 1
ATOM 722 N N . GLY A 1 96 ? 11.375 -4.309 -7.274 1.00 94.75 96 GLY A N 1
ATOM 723 C CA . GLY A 1 96 ? 11.765 -3.355 -6.243 1.00 94.75 96 GLY A CA 1
ATOM 724 C C . GLY A 1 96 ? 12.417 -3.987 -5.007 1.00 94.75 96 GLY A C 1
ATOM 725 O O . GLY A 1 96 ? 13.102 -3.278 -4.275 1.00 94.75 96 GLY A O 1
ATOM 726 N N . GLU A 1 97 ? 12.254 -5.295 -4.780 1.00 92.19 97 GLU A N 1
ATOM 727 C CA . GLU A 1 97 ? 12.988 -6.026 -3.731 1.00 92.19 97 GLU A CA 1
ATOM 728 C C . GLU A 1 97 ? 14.490 -6.103 -4.036 1.00 92.19 97 GLU A C 1
ATOM 730 O O . GLU A 1 97 ? 15.312 -6.082 -3.122 1.00 92.19 97 GLU A O 1
ATOM 735 N N . THR A 1 98 ? 14.852 -6.151 -5.322 1.00 95.62 98 THR A N 1
ATOM 736 C CA . THR A 1 98 ? 16.244 -6.251 -5.785 1.00 95.62 98 THR A CA 1
ATOM 737 C C . THR A 1 98 ? 16.808 -4.930 -6.304 1.00 95.62 98 THR A C 1
ATOM 739 O O . THR A 1 98 ? 18.002 -4.673 -6.168 1.00 95.62 98 THR A O 1
ATOM 742 N N . ASP A 1 99 ? 15.963 -4.077 -6.888 1.00 96.56 99 ASP A N 1
ATOM 743 C CA . ASP A 1 99 ? 16.355 -2.820 -7.523 1.00 96.56 99 ASP A CA 1
ATOM 744 C C . ASP A 1 99 ? 15.760 -1.617 -6.778 1.00 96.56 99 ASP A C 1
ATOM 746 O O . ASP A 1 99 ? 14.564 -1.302 -6.842 1.00 96.56 99 ASP A O 1
ATOM 750 N N . ARG A 1 100 ? 16.645 -0.876 -6.107 1.00 95.75 100 ARG A N 1
ATOM 751 C CA . ARG A 1 100 ? 16.284 0.319 -5.342 1.00 95.75 100 ARG A CA 1
ATOM 752 C C . ARG A 1 100 ? 15.729 1.445 -6.217 1.00 95.75 100 ARG A C 1
ATOM 754 O O . ARG A 1 100 ? 14.878 2.202 -5.752 1.00 95.75 100 ARG A O 1
ATOM 761 N N . ALA A 1 101 ? 16.181 1.586 -7.462 1.00 96.81 101 ALA A N 1
ATOM 762 C CA . ALA A 1 101 ? 15.679 2.616 -8.366 1.00 96.81 101 ALA A CA 1
ATOM 763 C C . ALA A 1 101 ? 14.229 2.328 -8.778 1.00 96.81 101 ALA A C 1
ATOM 765 O O . ALA A 1 101 ? 13.406 3.248 -8.816 1.00 96.81 101 ALA A O 1
ATOM 766 N N . VAL A 1 102 ? 13.896 1.055 -9.018 1.00 96.56 102 VAL A N 1
ATOM 767 C CA . VAL A 1 102 ? 12.516 0.620 -9.283 1.00 96.56 102 VAL A CA 1
ATOM 768 C C . VAL A 1 102 ? 11.629 0.881 -8.069 1.00 96.56 102 VAL A C 1
ATOM 770 O O . VAL A 1 102 ? 10.568 1.490 -8.221 1.00 96.56 102 VAL A O 1
ATOM 773 N N . MET A 1 103 ? 12.083 0.523 -6.863 1.00 96.44 103 MET A N 1
ATOM 774 C CA . MET A 1 103 ? 11.330 0.797 -5.636 1.00 96.44 103 MET A CA 1
ATOM 775 C C . MET A 1 103 ? 11.104 2.300 -5.428 1.00 96.44 103 MET A C 1
ATOM 777 O O . MET A 1 103 ? 9.975 2.721 -5.192 1.00 96.44 103 MET A O 1
ATOM 781 N N . ASN A 1 104 ? 12.136 3.133 -5.596 1.00 96.50 104 ASN A N 1
ATOM 782 C CA . ASN A 1 104 ? 12.019 4.588 -5.453 1.00 96.50 104 ASN A CA 1
ATOM 783 C C . ASN A 1 104 ? 10.977 5.189 -6.412 1.00 96.50 104 ASN A C 1
ATOM 785 O O . ASN A 1 104 ? 10.210 6.073 -6.031 1.00 96.50 104 ASN A O 1
ATOM 789 N N . ARG A 1 105 ? 10.914 4.693 -7.653 1.00 96.31 105 ARG A N 1
ATOM 790 C CA . ARG A 1 105 ? 9.877 5.101 -8.612 1.00 96.31 105 ARG A CA 1
ATOM 791 C C . ARG A 1 105 ? 8.499 4.610 -8.185 1.00 96.31 105 ARG A C 1
ATOM 793 O O . ARG A 1 105 ? 7.530 5.357 -8.294 1.00 96.31 105 ARG A O 1
ATOM 800 N N . LEU A 1 106 ? 8.405 3.378 -7.688 1.00 96.81 106 LEU A N 1
ATOM 801 C CA . LEU A 1 106 ? 7.150 2.771 -7.260 1.00 96.81 106 LEU A CA 1
ATOM 802 C C . LEU A 1 106 ? 6.535 3.499 -6.060 1.00 96.81 106 LEU A C 1
ATOM 804 O O . LEU A 1 106 ? 5.346 3.823 -6.113 1.00 96.81 106 LEU A O 1
ATOM 808 N N . ILE A 1 107 ? 7.318 3.800 -5.018 1.00 95.88 107 ILE A N 1
ATOM 809 C CA . ILE A 1 107 ? 6.815 4.459 -3.800 1.00 95.88 107 ILE A CA 1
ATOM 810 C C . ILE A 1 107 ? 6.275 5.867 -4.064 1.00 95.88 107 ILE A C 1
ATOM 812 O O . ILE A 1 107 ? 5.384 6.326 -3.353 1.00 95.88 107 ILE A O 1
ATOM 816 N N . ALA A 1 108 ? 6.751 6.525 -5.125 1.00 95.38 108 ALA A N 1
ATOM 817 C CA . ALA A 1 108 ? 6.245 7.819 -5.570 1.00 95.38 108 ALA A CA 1
ATOM 818 C C . ALA A 1 108 ? 4.86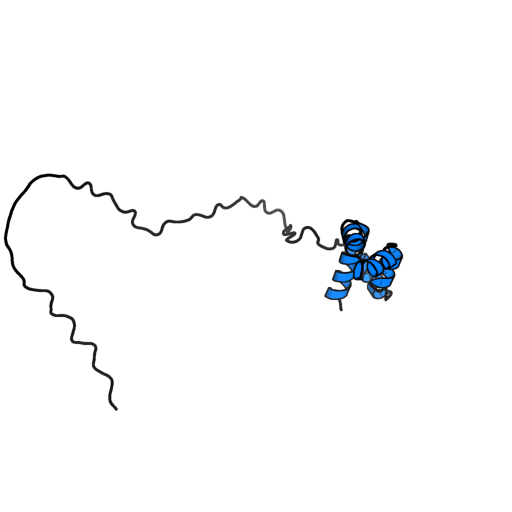9 7.728 -6.266 1.00 95.38 108 ALA A C 1
ATOM 820 O O . ALA A 1 108 ? 4.235 8.748 -6.541 1.00 95.38 108 ALA A O 1
ATOM 821 N N . THR A 1 109 ? 4.373 6.524 -6.574 1.00 95.62 109 THR A N 1
ATOM 822 C CA . THR A 1 109 ? 3.101 6.355 -7.285 1.00 95.62 109 THR A CA 1
ATOM 823 C C . THR A 1 109 ? 1.891 6.335 -6.349 1.00 95.62 109 THR A C 1
ATOM 825 O O . THR A 1 109 ? 1.874 5.702 -5.293 1.00 95.62 109 THR A O 1
ATOM 828 N N . LYS A 1 110 ? 0.772 6.912 -6.815 1.00 95.88 110 LYS A N 1
ATOM 829 C CA . LYS A 1 110 ? -0.535 6.798 -6.135 1.00 95.88 110 LYS A CA 1
ATOM 830 C C . LYS A 1 110 ? -1.012 5.343 -6.003 1.00 95.88 110 LYS A C 1
ATOM 832 O O . LYS A 1 110 ? -1.793 5.029 -5.108 1.00 95.88 110 LYS A O 1
ATOM 837 N N . LYS A 1 111 ? -0.579 4.456 -6.906 1.00 96.94 111 LYS A N 1
ATOM 838 C CA . LYS A 1 111 ? -0.921 3.026 -6.881 1.00 96.94 111 LYS A CA 1
ATOM 839 C C . LYS A 1 111 ? -0.271 2.326 -5.690 1.00 96.94 111 LYS A C 1
ATOM 841 O O . LYS A 1 111 ? -0.965 1.604 -4.981 1.00 96.94 111 LYS A O 1
ATOM 846 N N . TYR A 1 112 ? 1.006 2.602 -5.431 1.00 95.94 112 TYR A N 1
ATOM 847 C CA . TYR A 1 112 ? 1.698 2.087 -4.254 1.00 95.94 112 TYR A CA 1
ATOM 848 C C . TYR A 1 112 ? 1.020 2.533 -2.956 1.00 95.94 112 TYR A C 1
ATOM 850 O O . TYR A 1 112 ? 0.731 1.697 -2.108 1.00 95.94 112 TYR A O 1
ATOM 858 N N . LEU A 1 113 ? 0.649 3.814 -2.841 1.00 94.62 113 LEU A N 1
ATOM 859 C CA . LEU A 1 113 ? -0.082 4.313 -1.669 1.00 94.62 113 LEU A CA 1
ATOM 860 C C . LEU A 1 113 ? -1.407 3.568 -1.444 1.00 94.62 113 LEU A C 1
ATOM 862 O O . LEU A 1 113 ? -1.722 3.189 -0.318 1.00 94.62 113 LEU A O 1
ATOM 866 N N . LYS A 1 114 ? -2.174 3.303 -2.510 1.00 94.81 114 LYS A N 1
ATOM 867 C CA . LYS A 1 114 ? -3.410 2.507 -2.415 1.00 94.81 114 LYS A CA 1
ATOM 868 C C . LYS A 1 114 ? -3.131 1.090 -1.927 1.00 94.81 114 LYS A C 1
ATOM 870 O O . LYS A 1 114 ? -3.852 0.608 -1.057 1.00 94.81 114 LYS A O 1
ATOM 875 N N . TRP A 1 115 ? -2.115 0.434 -2.484 1.00 96.25 115 TRP A N 1
ATOM 876 C CA . TRP A 1 115 ? -1.713 -0.906 -2.066 1.00 96.25 115 TRP A CA 1
ATOM 877 C C . TRP A 1 115 ? -1.289 -0.938 -0.596 1.00 96.25 115 TRP A C 1
ATOM 879 O O . TRP A 1 115 ? -1.786 -1.774 0.153 1.00 96.25 115 TRP A O 1
ATOM 889 N N . LEU A 1 116 ? -0.469 0.026 -0.167 1.00 95.56 116 LEU A N 1
ATOM 890 C CA . LEU A 1 116 ? 0.004 0.156 1.209 1.00 95.56 116 LEU A CA 1
ATOM 891 C C . LEU A 1 116 ? -1.158 0.321 2.197 1.00 95.56 116 LEU A C 1
ATOM 893 O O . LEU A 1 116 ? -1.170 -0.324 3.243 1.00 95.56 116 LEU A O 1
ATOM 897 N N . LYS A 1 117 ? -2.175 1.118 1.844 1.00 94.38 117 LYS A N 1
ATOM 898 C CA . LYS A 1 117 ? -3.398 1.246 2.650 1.00 94.38 117 LYS A CA 1
ATOM 899 C C . LYS A 1 117 ? -4.104 -0.101 2.846 1.00 94.38 117 LYS A C 1
ATOM 901 O O . LYS A 1 117 ? -4.509 -0.413 3.961 1.00 94.38 117 LYS A O 1
ATOM 906 N N . TYR A 1 118 ? -4.251 -0.903 1.787 1.00 95.44 118 TYR A N 1
ATOM 907 C CA . TYR A 1 118 ? -4.894 -2.220 1.895 1.00 95.44 118 TYR A CA 1
ATOM 908 C C . TYR A 1 118 ? -4.033 -3.222 2.665 1.00 95.44 118 TYR A C 1
ATOM 910 O O . TYR A 1 118 ? -4.543 -3.974 3.489 1.00 95.44 118 TYR A O 1
ATOM 918 N N . PHE A 1 119 ? -2.720 -3.201 2.441 1.00 95.06 119 PHE A N 1
ATOM 919 C CA . PHE A 1 119 ? -1.765 -4.020 3.177 1.00 95.06 119 PHE A CA 1
ATOM 920 C C . PHE A 1 119 ? -1.821 -3.747 4.687 1.00 95.06 119 PHE A C 1
ATOM 922 O O . PHE A 1 119 ? -1.894 -4.689 5.475 1.00 95.06 119 PHE A O 1
ATOM 929 N N . ASN A 1 120 ? -1.852 -2.473 5.087 1.00 94.81 120 ASN A N 1
ATOM 930 C CA . ASN A 1 120 ? -2.000 -2.086 6.490 1.00 94.81 120 ASN A CA 1
ATOM 931 C C . ASN A 1 120 ? -3.371 -2.499 7.040 1.00 94.81 120 ASN A C 1
ATOM 933 O O . ASN A 1 120 ? -3.433 -3.114 8.097 1.00 94.81 120 ASN A O 1
ATOM 937 N N . TYR A 1 121 ? -4.453 -2.291 6.279 1.00 94.38 121 TYR A N 1
ATOM 938 C CA . TYR A 1 121 ? -5.786 -2.757 6.669 1.00 94.38 121 TYR A CA 1
ATOM 939 C C . TYR A 1 121 ? -5.820 -4.267 6.952 1.00 94.38 121 TYR A C 1
ATOM 941 O O . TYR A 1 121 ? -6.362 -4.688 7.970 1.00 94.38 121 TYR A O 1
ATOM 949 N N . LEU A 1 122 ? -5.217 -5.090 6.087 1.00 94.75 122 LEU A N 1
ATOM 950 C CA . LEU A 1 122 ? -5.133 -6.535 6.309 1.00 94.75 122 LEU A CA 1
ATOM 951 C C . LEU A 1 122 ? -4.306 -6.891 7.549 1.00 94.75 122 LEU A C 1
ATOM 953 O O . LEU A 1 122 ? -4.644 -7.858 8.219 1.00 94.75 122 LEU A O 1
ATOM 957 N N . LYS A 1 123 ? -3.239 -6.140 7.855 1.00 93.38 123 LYS A N 1
ATOM 958 C CA . LYS A 1 123 ? -2.422 -6.342 9.063 1.00 93.38 123 LYS A CA 1
ATOM 959 C C . LYS A 1 123 ? -3.177 -6.016 10.347 1.00 93.38 123 LYS A C 1
ATOM 961 O O . LYS A 1 123 ? -3.082 -6.790 11.292 1.00 93.38 123 LYS A O 1
ATOM 966 N N . ASP A 1 124 ? -3.918 -4.914 10.352 1.00 91.00 124 ASP A N 1
ATOM 967 C CA . ASP A 1 124 ? -4.670 -4.450 11.522 1.00 91.00 124 ASP A CA 1
ATOM 968 C C . ASP A 1 124 ? -5.902 -5.325 11.801 1.00 91.00 124 ASP A C 1
ATOM 970 O O . ASP A 1 124 ? -6.417 -5.346 12.912 1.00 91.00 124 ASP A O 1
ATOM 974 N N . ASN A 1 125 ? -6.378 -6.054 10.787 1.00 86.81 125 ASN A N 1
ATOM 975 C CA . ASN A 1 125 ? -7.563 -6.903 10.857 1.00 86.81 125 ASN A CA 1
ATOM 976 C C . ASN A 1 125 ? -7.211 -8.392 10.681 1.00 86.81 125 ASN A C 1
ATOM 978 O O . ASN A 1 125 ? -8.001 -9.106 10.065 1.00 86.81 125 ASN A O 1
ATOM 982 N N . LYS A 1 126 ? -6.037 -8.860 11.119 1.00 73.38 126 LYS A N 1
ATOM 983 C CA . LYS A 1 126 ? -5.708 -10.297 11.078 1.00 73.38 126 LYS A CA 1
ATOM 984 C C . LYS A 1 126 ? -6.524 -11.117 12.066 1.00 73.38 126 LYS A C 1
ATOM 986 O O . LYS A 1 126 ? -6.805 -10.599 13.165 1.00 73.38 126 LYS A O 1
#

Radius of gyration: 36.94 Å; chains: 1; bounding box: 54×69×82 Å

Secondary structure (DSSP, 8-state):
------SS--S-------------------------S-----PPPPP----TT---SSTTPPPHHHHHHHHHHHHTT--HHHHHHHHT-HHHHHHHTT-HHHHHHHHTSHHHHHHHHHHHHHHHT-

Foldseek 3Di:
DDDDPDDDPPDPDPDDDDDDDDDDDDDDPDPPPDPPDDPPPDDDDDDDPPPDDPPCVDPQDQDPVSLVVLVVCVVVVNDLLNLCVVLVCNVLVVVCVVDVVSVVVLCPDPSNSSSVVSNVVVVVVD

pLDDT: mean 76.27, std 20.56, range [36.28, 97.69]

Organism: Phytophthora ramorum (NCBI:txid164328)

InterPro domains:
  IPR040691 PexRD2, WYL domain [PF18488] (64-125)

Sequence (126 aa):
MRLSHIFVVIAATFVLASATSTDSNQAKISQASLPEGPSQRLLRTHPTTYEDGDSEERAGGLSTLEKLRFGRMKGDGKTQQDYAAKLGIAEALRLGETDRAVMNRLIATKKYLKWLKYFNYLKDNK